Protein AF-A0AA41MCH2-F1 (afdb_monomer_lite)

Organism: Sciurus carolinensis (NCBI:txid30640)

Radius of gyration: 27.64 Å; chains: 1; bounding box: 58×30×78 Å

Secondary structure (DSSP, 8-state):
-HHHHHHHHTTTTTT--SHHHHHHHHHHHHHHHHHHHHHHHHHHHIIIIIHHHHHHHHHHHHHHHHHHHHHHHHHHHHHS--HHHHHHHHHHHHHHHHHHHHHHHHHHHHHHHHHHHHHHHHHHHH--

Foldseek 3Di:
DVVVVLVVLVPPPCVDDDPVNVVSVVVNVVVVVVVVVVVVVVVLCCVLAVVLVVQLVVLVVQLVVLVVQLVVLVVVCVVPPDPVSVVSNVVSVVSNVVSVVSNVVSVVSNVVSVVVVVVVVVVVVVVD

Sequence (128 aa):
MQRSWLSSQHSLAAQEEGSLGEAWAQVKKSLAEEAEVHLKFSTKLHSEVEEPLMKVEKAGKALTERQRDLEMKTQQLESKLSNKTEEDIKKARRKSTQAGDDLMGCVDLCNQAQSTWFEEMVTTTLEL

Structure (mmCIF, N/CA/C/O backbone):
data_AF-A0AA41MCH2-F1
#
_entry.id   AF-A0AA41MCH2-F1
#
loop_
_atom_site.group_PDB
_atom_site.id
_atom_site.type_symbol
_atom_site.label_atom_id
_atom_site.label_alt_id
_atom_site.label_comp_id
_atom_site.label_asym_id
_atom_site.label_entity_id
_atom_site.label_seq_id
_atom_site.pdbx_PDB_ins_code
_atom_site.Cartn_x
_atom_site.Cartn_y
_atom_site.Cartn_z
_atom_site.occupancy
_atom_site.B_iso_or_equiv
_atom_site.auth_seq_id
_atom_site.auth_comp_id
_atom_site.auth_asym_id
_atom_site.auth_atom_id
_atom_site.pdbx_PDB_model_num
ATOM 1 N N . MET A 1 1 ? 23.373 17.084 -9.292 1.00 48.16 1 MET A N 1
ATOM 2 C CA . MET A 1 1 ? 24.437 16.130 -9.686 1.00 48.16 1 MET A CA 1
ATOM 3 C C . MET A 1 1 ? 24.181 15.470 -11.044 1.00 48.16 1 MET A C 1
ATOM 5 O O . MET A 1 1 ? 25.065 15.571 -11.880 1.00 48.16 1 MET A O 1
ATOM 9 N N . GLN A 1 2 ? 22.999 14.907 -11.337 1.00 46.09 2 GLN A N 1
ATOM 10 C CA . GLN A 1 2 ? 22.697 14.251 -12.635 1.00 46.09 2 GLN A CA 1
ATOM 11 C C . GLN A 1 2 ? 22.981 15.097 -13.898 1.00 46.09 2 GLN A C 1
ATOM 13 O O . GLN A 1 2 ? 23.548 14.587 -14.858 1.00 46.09 2 GLN A O 1
ATOM 18 N N . ARG A 1 3 ? 22.678 16.407 -13.893 1.00 51.66 3 ARG A N 1
ATOM 19 C CA . ARG A 1 3 ? 22.938 17.291 -15.054 1.00 51.66 3 ARG A CA 1
ATOM 20 C C . ARG A 1 3 ? 24.425 17.447 -15.408 1.00 51.66 3 ARG A C 1
ATOM 22 O O . ARG A 1 3 ? 24.750 17.610 -16.576 1.00 51.66 3 ARG A O 1
ATOM 29 N N . SER A 1 4 ? 25.317 17.381 -14.417 1.00 55.12 4 SER A N 1
ATOM 30 C CA . SER A 1 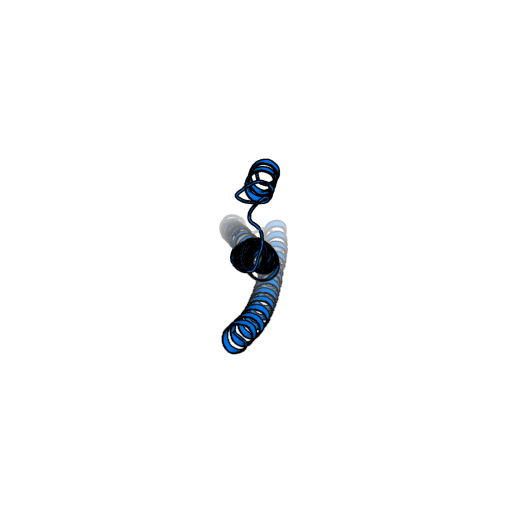4 ? 26.768 17.521 -14.632 1.00 55.12 4 SER A CA 1
ATOM 31 C C . SER A 1 4 ? 27.358 16.288 -15.327 1.00 55.12 4 SER A C 1
ATOM 33 O O . SER A 1 4 ? 28.226 16.396 -16.186 1.00 55.12 4 SER A O 1
ATOM 35 N N . TRP A 1 5 ? 26.833 15.104 -15.004 1.00 54.88 5 TRP A N 1
ATOM 36 C CA . TRP A 1 5 ? 27.298 13.839 -15.567 1.00 54.88 5 TRP A CA 1
ATOM 37 C C . TRP A 1 5 ? 26.852 13.651 -17.026 1.00 54.88 5 TRP A C 1
ATOM 39 O O . TRP A 1 5 ? 27.682 13.356 -17.884 1.00 54.88 5 TRP A O 1
ATOM 49 N N . LEU A 1 6 ? 25.581 13.948 -17.330 1.00 54.66 6 LEU A N 1
ATOM 50 C CA . LEU A 1 6 ? 25.052 13.942 -18.703 1.00 54.66 6 LEU A CA 1
ATOM 51 C C . LEU A 1 6 ? 25.800 14.931 -19.615 1.00 54.66 6 LEU A C 1
ATOM 53 O O . LEU A 1 6 ? 26.116 14.611 -20.758 1.00 54.66 6 LEU A O 1
ATOM 57 N N . SER A 1 7 ? 26.148 16.111 -19.089 1.00 57.19 7 SER A N 1
ATOM 58 C CA . SER A 1 7 ? 26.924 17.121 -19.820 1.00 57.19 7 SER A CA 1
ATOM 59 C C . SER A 1 7 ? 28.356 16.672 -20.136 1.00 57.19 7 SER A C 1
ATOM 61 O O . SER A 1 7 ? 28.896 17.059 -21.168 1.00 57.19 7 SER A O 1
ATOM 63 N N . SER A 1 8 ? 28.979 15.880 -19.259 1.00 60.22 8 SER A N 1
ATOM 64 C CA . SER A 1 8 ? 30.341 15.370 -19.454 1.00 60.22 8 SER A CA 1
ATOM 65 C C . SER A 1 8 ? 30.384 14.203 -20.454 1.00 60.22 8 SER A C 1
ATOM 67 O O . SER A 1 8 ? 31.293 14.124 -21.278 1.00 60.22 8 SER A O 1
ATOM 69 N N . GLN A 1 9 ? 29.361 13.335 -20.464 1.00 57.16 9 GLN A N 1
ATOM 70 C CA . GLN A 1 9 ? 29.255 12.236 -21.437 1.00 57.16 9 GLN A CA 1
ATOM 71 C C . GLN A 1 9 ? 29.063 12.710 -22.881 1.00 57.16 9 GLN A C 1
ATOM 73 O O . GLN A 1 9 ? 29.560 12.077 -23.812 1.00 57.16 9 GLN A O 1
ATOM 78 N N . HIS A 1 10 ? 28.369 13.831 -23.081 1.00 57.50 10 HIS A N 1
ATOM 79 C CA . HIS A 1 10 ? 28.027 14.321 -24.416 1.00 57.50 10 HIS A CA 1
ATOM 80 C C . HIS A 1 10 ? 29.256 14.742 -25.250 1.00 57.50 10 HIS A C 1
ATOM 82 O O . HIS A 1 10 ? 29.180 14.777 -26.478 1.00 57.50 10 HIS A O 1
ATOM 88 N N . SER A 1 11 ? 30.389 15.029 -24.596 1.00 64.38 11 SER A N 1
ATOM 89 C CA . SER A 1 11 ? 31.618 15.535 -25.228 1.00 64.38 11 SER A CA 1
ATOM 90 C C . SER A 1 11 ? 32.699 14.461 -25.457 1.00 64.38 11 SER A C 1
ATOM 92 O O . SER A 1 11 ? 33.651 14.679 -26.204 1.00 64.38 11 SER A O 1
ATOM 94 N N . LEU A 1 12 ? 32.571 13.274 -24.846 1.00 73.06 12 LEU A N 1
ATOM 95 C CA . LEU A 1 12 ? 33.564 12.200 -24.981 1.00 73.06 12 LEU A CA 1
ATOM 96 C C . LEU A 1 12 ? 33.547 11.606 -26.399 1.00 73.06 12 LEU A C 1
ATOM 98 O O . LEU A 1 12 ? 32.511 11.115 -26.860 1.00 73.06 12 LEU A O 1
ATOM 102 N N . ALA A 1 13 ? 34.705 11.666 -27.070 1.00 72.06 13 ALA A N 1
ATOM 103 C CA . ALA A 1 13 ? 34.951 11.168 -28.430 1.00 72.06 13 ALA A CA 1
ATOM 104 C C . ALA A 1 13 ? 33.872 11.590 -29.451 1.00 72.06 13 ALA A C 1
ATOM 106 O O . ALA A 1 13 ? 33.438 10.812 -30.293 1.00 72.06 13 ALA A O 1
ATOM 107 N N . ALA A 1 14 ? 33.395 12.835 -29.351 1.00 68.94 14 ALA A N 1
ATOM 108 C CA . ALA A 1 14 ? 32.397 13.391 -30.270 1.00 68.94 14 ALA A CA 1
ATOM 109 C C . ALA A 1 14 ? 32.959 13.732 -31.664 1.00 68.94 14 ALA A C 1
ATOM 111 O O . ALA A 1 14 ? 32.184 14.016 -32.567 1.00 68.94 14 ALA A O 1
ATOM 112 N N . GLN A 1 15 ? 34.286 13.724 -31.814 1.00 76.12 15 GLN A N 1
ATOM 113 C CA . GLN A 1 15 ? 35.010 14.071 -33.040 1.00 76.12 15 GLN A CA 1
ATOM 114 C C . GLN A 1 15 ? 35.466 12.826 -33.826 1.00 76.12 15 GLN A C 1
ATOM 116 O O . GLN A 1 15 ? 36.192 12.950 -34.809 1.00 76.12 15 GLN A O 1
ATOM 121 N N . GLU A 1 16 ? 35.084 11.633 -33.357 1.00 74.06 16 GLU A N 1
ATOM 122 C CA . GLU A 1 16 ? 35.412 10.369 -34.006 1.00 74.06 16 GLU A CA 1
ATOM 123 C C . GLU A 1 16 ? 34.487 10.168 -35.208 1.00 74.06 16 GLU A C 1
ATOM 125 O O . GLU A 1 16 ? 33.265 10.177 -35.063 1.00 74.06 16 GLU A O 1
ATOM 130 N N . GLU A 1 17 ? 35.070 10.009 -36.392 1.00 82.94 17 GLU A N 1
ATOM 131 C CA . GLU A 1 17 ? 34.341 9.961 -37.661 1.00 82.94 17 GLU A CA 1
ATOM 132 C C . GLU A 1 17 ? 34.240 8.528 -38.209 1.00 82.94 17 GLU A C 1
ATOM 134 O O . GLU A 1 17 ? 35.007 7.627 -37.854 1.00 82.94 17 GLU A O 1
ATOM 139 N N . GLY A 1 18 ? 33.297 8.311 -39.126 1.00 87.56 18 GLY A N 1
ATOM 140 C CA . GLY A 1 18 ? 33.066 7.010 -39.757 1.00 87.56 18 GLY A CA 1
ATOM 141 C C . GLY A 1 18 ? 32.392 5.988 -38.832 1.00 87.56 18 GLY A C 1
ATOM 142 O O . GLY A 1 18 ? 31.825 6.329 -37.797 1.00 87.56 18 GLY A O 1
ATOM 143 N N . SER A 1 19 ? 32.450 4.708 -39.212 1.00 92.06 19 SER A N 1
ATOM 144 C CA . SER A 1 19 ? 31.683 3.632 -38.551 1.00 92.06 19 SER A CA 1
ATOM 145 C C . SER A 1 19 ? 31.944 3.483 -37.043 1.00 92.06 19 SER A C 1
ATOM 147 O O . SER A 1 19 ? 31.037 3.122 -36.294 1.00 92.06 19 SER A O 1
ATOM 149 N N . LEU A 1 20 ? 33.160 3.790 -36.574 1.00 88.38 20 LEU A N 1
ATOM 150 C CA . LEU A 1 20 ? 33.492 3.770 -35.147 1.00 88.38 20 LEU A CA 1
ATOM 151 C C . LEU A 1 20 ? 32.797 4.911 -34.388 1.00 88.38 20 LEU A C 1
ATOM 153 O O . LEU A 1 20 ? 32.282 4.692 -33.291 1.00 88.38 20 LEU A O 1
ATOM 157 N N . GLY A 1 21 ? 32.739 6.102 -34.988 1.00 89.19 21 GLY A N 1
ATOM 158 C CA . GLY A 1 21 ? 32.006 7.250 -34.458 1.00 89.19 21 GLY A CA 1
ATOM 159 C C . GLY A 1 21 ? 30.503 6.999 -34.372 1.00 89.19 21 GLY A C 1
ATOM 160 O O . GLY A 1 21 ? 29.884 7.278 -33.344 1.00 89.19 21 GLY A O 1
ATOM 161 N N . GLU A 1 22 ? 29.922 6.390 -35.409 1.00 89.12 22 GLU A N 1
ATOM 162 C CA . GLU A 1 22 ? 28.510 5.982 -35.434 1.00 89.12 22 GLU A CA 1
ATOM 163 C C . GLU A 1 22 ? 28.195 4.951 -34.341 1.00 89.12 22 GLU A C 1
ATOM 165 O O . GLU A 1 22 ? 27.233 5.116 -33.588 1.00 89.12 22 GLU A O 1
ATOM 170 N N . ALA A 1 23 ? 29.038 3.923 -34.189 1.00 92.44 23 ALA A N 1
ATOM 171 C CA . ALA A 1 23 ? 28.895 2.930 -33.126 1.00 92.44 23 ALA A CA 1
ATOM 172 C C . ALA A 1 23 ? 29.010 3.566 -31.730 1.00 92.44 23 ALA A C 1
ATOM 174 O O . ALA A 1 23 ? 28.222 3.260 -30.834 1.00 92.44 23 ALA A O 1
ATOM 175 N N . TRP A 1 24 ? 29.946 4.499 -31.541 1.00 88.50 24 TRP A N 1
ATOM 176 C CA . TRP A 1 24 ? 30.098 5.231 -30.285 1.00 88.50 24 TRP A CA 1
ATOM 177 C C . TRP A 1 24 ? 28.896 6.140 -29.978 1.00 88.50 24 TRP A C 1
ATOM 179 O O . TRP A 1 24 ? 28.442 6.217 -28.833 1.00 88.50 24 TRP A O 1
ATOM 189 N N . ALA A 1 25 ? 28.332 6.803 -30.991 1.00 88.38 25 ALA A N 1
ATOM 190 C CA . ALA A 1 25 ? 27.097 7.570 -30.854 1.00 88.38 25 ALA A CA 1
ATOM 191 C C . ALA A 1 25 ? 25.915 6.671 -30.458 1.00 88.38 25 ALA A C 1
ATOM 193 O O . ALA A 1 25 ? 25.148 7.036 -29.564 1.00 88.38 25 ALA A O 1
ATOM 194 N N . GLN A 1 26 ? 25.815 5.478 -31.051 1.00 90.94 26 GLN A N 1
ATOM 195 C CA . GLN A 1 26 ? 24.791 4.496 -30.705 1.00 90.94 26 GLN A CA 1
ATOM 196 C C . GLN A 1 26 ? 24.928 4.008 -29.257 1.00 90.94 26 GLN A C 1
ATOM 198 O O . GLN A 1 26 ? 23.926 3.950 -28.553 1.00 90.94 26 GLN A O 1
ATOM 203 N N . VAL A 1 27 ? 26.143 3.737 -28.769 1.00 92.88 27 VAL A N 1
ATOM 204 C CA . VAL A 1 27 ? 26.371 3.364 -27.358 1.00 92.88 27 VAL A CA 1
ATOM 205 C C . VAL A 1 27 ? 25.906 4.469 -26.408 1.00 92.88 27 VAL A C 1
ATOM 207 O O . VAL A 1 27 ? 25.202 4.193 -25.437 1.00 92.88 27 VAL A O 1
ATOM 210 N N . LYS A 1 28 ? 26.240 5.735 -26.698 1.00 88.88 28 LYS A N 1
ATOM 211 C CA . LYS A 1 28 ? 25.774 6.879 -25.893 1.00 88.88 28 LYS A CA 1
ATOM 212 C C . LYS A 1 28 ? 24.248 6.992 -25.888 1.00 88.88 28 LYS A C 1
ATOM 214 O O . LYS A 1 28 ? 23.665 7.268 -24.842 1.00 88.88 28 LYS A O 1
ATOM 219 N N . LYS A 1 29 ? 23.606 6.760 -27.038 1.00 90.38 29 LYS A N 1
ATOM 220 C CA . LYS A 1 29 ? 22.143 6.745 -27.162 1.00 90.38 29 LYS A CA 1
ATOM 221 C C . LYS A 1 29 ? 21.527 5.619 -26.333 1.00 90.38 29 LYS A C 1
ATOM 223 O O . LYS A 1 29 ? 20.651 5.893 -25.523 1.00 90.38 29 LYS A O 1
ATOM 228 N N . SER A 1 30 ? 22.025 4.393 -26.475 1.00 91.94 30 SER A N 1
ATOM 229 C CA . SER A 1 30 ? 21.519 3.231 -25.739 1.00 91.94 30 SER A CA 1
ATOM 230 C C . SER A 1 30 ? 21.685 3.380 -24.228 1.00 91.94 30 SER A C 1
ATOM 232 O O . SER A 1 30 ? 20.779 3.024 -23.484 1.00 91.94 30 SER A O 1
ATOM 234 N N . LEU A 1 31 ? 22.774 3.997 -23.761 1.00 91.69 31 LEU A N 1
ATOM 235 C CA . LEU A 1 31 ? 22.945 4.294 -22.339 1.00 91.69 31 LEU A CA 1
ATOM 236 C C . LEU A 1 31 ? 21.918 5.318 -21.822 1.00 91.69 31 LEU A C 1
ATOM 238 O O . LEU A 1 31 ? 21.440 5.208 -20.693 1.00 91.69 31 LEU A O 1
ATOM 242 N N . ALA A 1 32 ? 21.570 6.321 -22.633 1.00 88.12 32 ALA A N 1
ATOM 243 C CA . ALA A 1 32 ? 20.523 7.279 -22.283 1.00 88.12 32 ALA A CA 1
ATOM 244 C C . ALA A 1 32 ? 19.132 6.618 -22.252 1.00 88.12 32 ALA A C 1
ATOM 246 O O . ALA A 1 32 ? 18.349 6.892 -21.344 1.00 88.12 32 ALA A O 1
ATOM 247 N N . GLU A 1 33 ? 18.848 5.727 -23.205 1.00 89.50 33 GLU A N 1
ATOM 248 C CA . GLU A 1 33 ? 17.615 4.930 -23.252 1.00 89.50 33 GLU A CA 1
ATOM 249 C C . GLU A 1 33 ? 17.503 4.007 -22.025 1.00 89.50 33 GLU A C 1
ATOM 251 O O . GLU A 1 33 ? 16.465 3.978 -21.367 1.00 89.50 33 GLU A O 1
ATOM 256 N N . GLU A 1 34 ? 18.587 3.325 -21.644 1.00 89.19 34 GLU A N 1
ATOM 257 C CA . GLU A 1 34 ? 18.649 2.481 -20.443 1.00 89.19 34 GLU A CA 1
ATOM 258 C C . GLU A 1 34 ? 18.412 3.296 -19.160 1.00 89.19 34 GLU A C 1
ATOM 260 O O . GLU A 1 34 ? 17.618 2.906 -18.300 1.00 89.19 34 GLU A O 1
ATOM 265 N N . ALA A 1 35 ? 19.018 4.482 -19.045 1.00 90.31 35 ALA A N 1
ATOM 266 C CA . ALA A 1 35 ? 18.770 5.379 -17.918 1.00 90.31 35 ALA A CA 1
ATOM 267 C C . ALA A 1 35 ? 17.290 5.803 -17.818 1.00 90.31 35 ALA A C 1
ATOM 269 O O . ALA A 1 35 ? 16.753 5.916 -16.712 1.00 90.31 35 ALA A O 1
ATOM 270 N N . GLU A 1 36 ? 16.613 6.013 -18.950 1.00 89.81 36 GLU A N 1
ATOM 271 C CA . GLU A 1 36 ? 15.177 6.306 -18.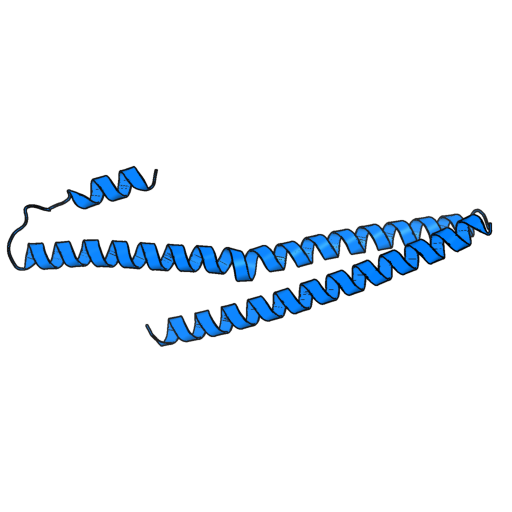981 1.00 89.81 36 GLU A CA 1
ATOM 272 C C . GLU A 1 36 ? 14.336 5.104 -18.525 1.00 89.81 36 GLU A C 1
ATOM 274 O O . GLU A 1 36 ? 13.382 5.276 -17.760 1.00 89.81 36 GLU A O 1
ATOM 279 N N . VAL A 1 37 ? 14.706 3.885 -18.932 1.00 89.31 37 VAL A N 1
ATOM 280 C CA . VAL A 1 37 ? 14.062 2.644 -18.469 1.00 89.31 37 VAL A CA 1
ATOM 281 C C . VAL A 1 37 ? 14.173 2.513 -16.950 1.00 89.31 37 VAL A C 1
ATOM 283 O O . VAL A 1 37 ? 13.161 2.311 -16.277 1.00 89.31 37 VAL A O 1
ATOM 286 N N . HIS A 1 38 ? 15.365 2.716 -16.383 1.00 88.75 38 HIS A N 1
ATOM 287 C CA . HIS A 1 38 ? 15.561 2.678 -14.931 1.00 88.75 38 HIS A CA 1
ATOM 288 C C . HIS A 1 38 ? 14.770 3.760 -14.192 1.00 88.75 38 HIS A C 1
ATOM 290 O O . HIS A 1 38 ? 14.247 3.505 -13.104 1.00 88.75 38 HIS A O 1
ATOM 296 N N . LEU A 1 39 ? 14.652 4.958 -14.769 1.00 91.31 39 LEU A N 1
ATOM 297 C CA . LEU A 1 39 ? 13.849 6.024 -14.179 1.00 91.31 39 LEU A CA 1
ATOM 298 C C . LEU A 1 39 ? 12.368 5.625 -14.116 1.00 91.31 39 LEU A C 1
ATOM 300 O O . LEU A 1 39 ? 11.758 5.736 -13.053 1.00 91.31 39 LEU A O 1
ATOM 304 N N . LYS A 1 40 ? 11.813 5.103 -15.218 1.00 89.81 40 LYS A N 1
ATOM 305 C CA . LYS A 1 40 ? 10.428 4.601 -15.272 1.00 89.81 40 LYS A CA 1
ATOM 306 C C . LYS A 1 40 ? 10.208 3.464 -14.277 1.00 89.81 40 LYS A C 1
ATOM 308 O O . LYS A 1 40 ? 9.235 3.493 -13.522 1.00 89.81 40 LYS A O 1
ATOM 313 N N . PHE A 1 41 ? 11.140 2.513 -14.214 1.00 88.25 41 PHE A N 1
ATOM 314 C CA . PHE A 1 41 ? 11.102 1.418 -13.247 1.00 88.25 41 PHE A CA 1
ATOM 315 C C . PHE A 1 41 ? 11.053 1.936 -11.805 1.00 88.25 41 PHE A C 1
ATOM 317 O O . PHE A 1 41 ? 10.168 1.552 -11.044 1.00 88.25 41 PHE A O 1
ATOM 324 N N . SER A 1 42 ? 11.942 2.864 -11.437 1.00 90.12 42 SER A N 1
ATOM 325 C CA . SER A 1 42 ? 11.969 3.442 -10.090 1.00 90.12 42 SER A CA 1
ATOM 326 C C . SER A 1 42 ? 10.674 4.176 -9.748 1.00 90.12 42 SER A C 1
ATOM 328 O O . SER A 1 42 ? 10.202 4.061 -8.618 1.00 90.12 42 SER A O 1
ATOM 330 N N . THR A 1 43 ? 10.090 4.924 -10.692 1.00 91.44 43 THR A N 1
ATOM 331 C CA . THR A 1 43 ? 8.811 5.609 -10.443 1.00 91.44 43 THR A CA 1
ATOM 332 C C . THR A 1 43 ? 7.676 4.622 -10.201 1.00 91.44 43 THR A C 1
ATOM 334 O O . THR A 1 43 ? 6.875 4.828 -9.293 1.00 91.44 43 THR A O 1
ATOM 337 N N . LYS A 1 44 ? 7.655 3.524 -10.963 1.00 90.62 44 LYS A N 1
ATOM 338 C CA . LYS A 1 44 ? 6.635 2.485 -10.864 1.00 90.62 44 LYS A CA 1
ATOM 339 C C . LYS A 1 44 ? 6.746 1.697 -9.562 1.00 90.62 44 LYS A C 1
ATOM 341 O O . LYS A 1 44 ? 5.754 1.506 -8.869 1.00 90.62 44 LYS A O 1
ATOM 346 N N . LEU A 1 45 ? 7.967 1.319 -9.182 1.00 89.88 45 LEU A N 1
ATOM 347 C CA . LEU A 1 45 ? 8.251 0.653 -7.911 1.00 89.88 45 LEU A CA 1
ATOM 348 C C . LEU A 1 45 ? 7.779 1.496 -6.719 1.00 89.88 45 LEU A C 1
ATOM 350 O O . LEU A 1 45 ? 7.145 0.974 -5.805 1.00 89.88 45 LEU A O 1
ATOM 354 N N . HIS A 1 46 ? 8.026 2.807 -6.743 1.00 91.75 46 HIS A N 1
ATOM 355 C CA . HIS A 1 46 ? 7.549 3.694 -5.686 1.00 91.75 46 HIS A CA 1
ATOM 356 C C . HIS A 1 46 ? 6.010 3.715 -5.599 1.00 91.75 46 HIS A C 1
ATOM 358 O O . HIS A 1 46 ? 5.446 3.533 -4.520 1.00 91.75 46 HIS A O 1
ATOM 364 N N . SER A 1 47 ? 5.309 3.911 -6.721 1.00 92.75 47 SER A N 1
ATOM 365 C CA . SER A 1 47 ? 3.844 4.045 -6.714 1.00 92.75 47 SER A CA 1
ATOM 366 C C . SER A 1 47 ? 3.091 2.735 -6.473 1.00 92.75 47 SER A C 1
ATOM 368 O O . SER A 1 47 ? 2.033 2.749 -5.848 1.00 92.75 47 SER A O 1
ATOM 370 N N . GLU A 1 48 ? 3.599 1.611 -6.977 1.00 91.69 48 GLU A N 1
ATOM 371 C CA . GLU A 1 48 ? 2.883 0.326 -6.970 1.00 91.69 48 GLU A CA 1
ATOM 372 C C . GLU A 1 48 ? 3.333 -0.615 -5.852 1.00 91.69 48 GLU A C 1
ATOM 374 O O . GLU A 1 48 ? 2.606 -1.547 -5.515 1.00 91.69 48 GLU A O 1
ATOM 379 N N . VAL A 1 49 ? 4.495 -0.366 -5.241 1.00 90.25 49 VAL A N 1
ATOM 380 C CA . VAL A 1 49 ? 5.035 -1.222 -4.176 1.00 90.25 49 VAL A CA 1
ATOM 381 C C . VAL A 1 49 ? 5.240 -0.436 -2.885 1.00 90.25 49 VAL A C 1
ATOM 383 O O . VAL A 1 49 ? 4.653 -0.778 -1.860 1.00 90.25 49 VAL A O 1
ATOM 386 N N . GLU A 1 50 ? 6.025 0.642 -2.911 1.00 94.06 50 GLU A N 1
ATOM 387 C CA . GLU A 1 50 ? 6.381 1.376 -1.688 1.00 94.06 50 GLU A CA 1
ATOM 388 C C . GLU A 1 50 ? 5.172 2.082 -1.052 1.00 94.06 50 GLU A C 1
ATOM 390 O O . GLU A 1 50 ? 4.886 1.897 0.135 1.00 94.06 50 GLU A O 1
ATOM 395 N N . GLU A 1 51 ? 4.415 2.861 -1.829 1.00 95.75 51 GLU A N 1
ATOM 396 C CA . GLU A 1 51 ? 3.247 3.581 -1.316 1.00 95.75 51 GLU A CA 1
ATOM 397 C C . GLU A 1 51 ? 2.151 2.661 -0.740 1.00 95.75 51 GLU A C 1
ATOM 399 O O . GLU A 1 51 ? 1.639 2.967 0.348 1.00 95.75 51 GLU A O 1
ATOM 404 N N . PRO A 1 52 ? 1.750 1.556 -1.406 1.00 95.56 52 PRO A N 1
ATOM 405 C CA . PRO A 1 52 ? 0.761 0.634 -0.854 1.00 95.56 52 PRO A CA 1
ATOM 406 C C . PRO A 1 52 ? 1.223 -0.038 0.442 1.00 95.56 52 PRO A C 1
ATOM 408 O O . PRO A 1 52 ? 0.455 -0.071 1.407 1.00 95.56 52 PRO A O 1
ATOM 411 N N . LEU A 1 53 ? 2.488 -0.468 0.523 1.00 95.62 53 LEU A N 1
ATOM 412 C CA . LEU A 1 53 ? 3.057 -1.027 1.755 1.00 95.62 53 LEU A CA 1
ATOM 413 C C . LEU A 1 53 ? 3.007 -0.014 2.905 1.00 95.62 53 LEU A C 1
ATOM 415 O O . LEU A 1 53 ? 2.539 -0.327 4.002 1.00 95.62 53 LEU A O 1
ATOM 419 N N . MET A 1 54 ? 3.380 1.240 2.640 1.00 97.25 54 MET 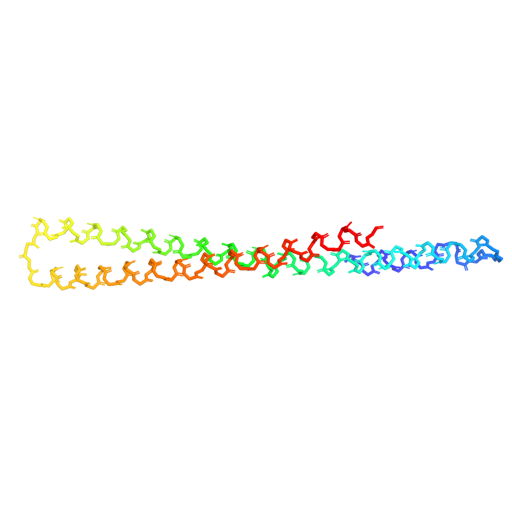A N 1
ATOM 420 C CA . MET A 1 54 ? 3.319 2.315 3.633 1.00 97.25 54 MET A CA 1
ATOM 421 C C . MET A 1 54 ? 1.894 2.573 4.151 1.00 97.25 54 MET A C 1
ATOM 423 O O . MET A 1 54 ? 1.717 2.950 5.315 1.00 97.25 54 MET A O 1
ATOM 427 N N . LYS A 1 55 ? 0.859 2.385 3.320 1.00 97.50 55 LYS A N 1
ATOM 428 C CA . LYS A 1 55 ? -0.550 2.499 3.743 1.00 97.50 55 LYS A CA 1
ATOM 429 C C . LYS A 1 55 ? -0.943 1.355 4.676 1.00 97.50 55 LYS A C 1
ATOM 431 O O . LYS A 1 55 ? -1.524 1.625 5.728 1.00 97.50 55 LYS A O 1
ATOM 436 N N . VAL A 1 56 ? -0.566 0.118 4.343 1.00 98.06 56 VAL A N 1
ATOM 437 C CA . VAL A 1 56 ? -0.793 -1.062 5.197 1.00 98.06 56 VAL A CA 1
ATOM 438 C C . VAL A 1 56 ? -0.125 -0.882 6.559 1.00 98.06 56 VAL A C 1
ATOM 440 O O . VAL A 1 56 ? -0.771 -1.061 7.591 1.00 98.06 56 VAL A O 1
ATOM 443 N N . GLU A 1 57 ? 1.132 -0.436 6.594 1.00 98.06 57 GLU A N 1
ATOM 444 C CA . GLU A 1 57 ? 1.839 -0.191 7.854 1.00 98.06 57 GLU A CA 1
ATOM 445 C C . GLU A 1 57 ? 1.162 0.876 8.721 1.00 98.06 57 GLU A C 1
ATOM 447 O O . GLU A 1 57 ? 1.042 0.720 9.941 1.00 98.06 57 GLU A O 1
ATOM 452 N N . LYS A 1 58 ? 0.717 1.981 8.108 1.00 98.19 58 LYS A N 1
ATOM 453 C CA . LYS A 1 58 ? 0.007 3.054 8.818 1.00 98.19 58 LYS A CA 1
ATOM 454 C C . LYS A 1 58 ? -1.323 2.558 9.384 1.00 98.19 58 LYS A C 1
ATOM 456 O O . LYS A 1 58 ? -1.611 2.829 10.551 1.00 98.19 58 LYS A O 1
ATOM 461 N N . ALA A 1 59 ? -2.098 1.812 8.598 1.00 98.19 59 ALA A N 1
ATOM 462 C CA . ALA A 1 59 ? -3.359 1.229 9.046 1.00 98.19 59 ALA A CA 1
ATOM 463 C C . ALA A 1 59 ? -3.142 0.202 10.172 1.00 98.19 59 ALA A C 1
ATOM 465 O O . ALA A 1 59 ? -3.852 0.231 11.177 1.00 98.19 59 ALA A O 1
ATOM 466 N N . GLY A 1 60 ? -2.097 -0.628 10.081 1.00 98.44 60 GLY A N 1
ATOM 467 C CA . GLY A 1 60 ? -1.738 -1.595 11.122 1.00 98.44 60 GLY A CA 1
ATOM 468 C C . GLY A 1 60 ? -1.343 -0.928 12.444 1.00 98.44 60 GLY A C 1
ATOM 469 O O . GLY A 1 60 ? -1.795 -1.338 13.519 1.00 98.44 60 GLY A O 1
ATOM 470 N N . LYS A 1 61 ? -0.562 0.159 12.381 1.00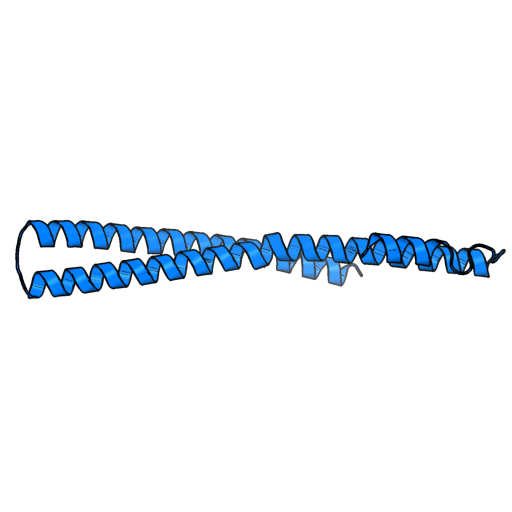 98.44 61 LYS A N 1
ATOM 471 C CA . LYS A 1 61 ? -0.226 0.981 13.558 1.00 98.44 61 LYS A CA 1
ATOM 472 C C . LYS A 1 61 ? -1.479 1.598 14.186 1.00 98.44 61 LYS A C 1
ATOM 474 O O . LYS A 1 61 ? -1.639 1.529 15.405 1.00 98.44 61 LYS A O 1
ATOM 479 N N . ALA A 1 62 ? -2.385 2.139 13.370 1.00 98.31 62 ALA A N 1
ATOM 480 C CA . ALA A 1 62 ? -3.644 2.710 13.845 1.00 98.31 62 ALA A CA 1
ATOM 481 C C . ALA A 1 62 ? -4.546 1.656 14.512 1.00 98.31 62 ALA A C 1
ATOM 483 O O . ALA A 1 62 ? -5.082 1.911 15.591 1.00 98.31 62 ALA A O 1
ATOM 484 N N . LEU A 1 63 ? -4.678 0.459 13.928 1.00 98.56 63 LEU A N 1
ATOM 485 C CA . LEU A 1 63 ? -5.430 -0.645 14.530 1.00 98.56 63 LEU A CA 1
ATOM 486 C C . LEU A 1 63 ? -4.851 -1.037 15.894 1.00 98.56 63 LEU A C 1
ATOM 488 O O . LEU A 1 63 ? -5.594 -1.135 16.869 1.00 98.56 63 LEU A O 1
ATOM 492 N N . THR A 1 64 ? -3.527 -1.178 15.981 1.00 98.31 64 THR A N 1
ATOM 493 C CA . THR A 1 64 ? -2.830 -1.505 17.236 1.00 98.31 64 THR A CA 1
ATOM 494 C C . THR A 1 64 ? -3.106 -0.460 18.324 1.00 98.31 64 THR A C 1
ATOM 496 O O . THR A 1 64 ? -3.375 -0.800 19.477 1.00 98.31 64 THR A O 1
ATOM 499 N N . GLU A 1 65 ? -3.086 0.829 17.973 1.00 98.38 65 GLU A N 1
ATOM 500 C CA . GLU A 1 65 ? -3.410 1.914 18.905 1.00 98.38 65 GLU A CA 1
ATOM 501 C C . GLU A 1 65 ? -4.864 1.831 19.399 1.00 98.38 65 GLU A C 1
ATOM 503 O O . GLU A 1 65 ? -5.125 1.987 20.595 1.00 98.38 65 GLU A O 1
ATOM 508 N N . ARG A 1 66 ? -5.819 1.531 18.508 1.00 98.00 66 ARG A N 1
ATOM 509 C CA . ARG A 1 66 ? -7.238 1.389 18.877 1.00 98.00 66 ARG A CA 1
ATOM 510 C C . ARG A 1 66 ? -7.519 0.144 19.711 1.00 98.00 66 ARG A C 1
ATOM 512 O O . ARG A 1 66 ? -8.356 0.218 20.608 1.00 98.00 66 ARG A O 1
ATOM 519 N N . GLN A 1 67 ? -6.809 -0.955 19.470 1.00 98.06 67 GLN A N 1
ATOM 520 C CA . GLN A 1 67 ? -6.883 -2.154 20.306 1.00 98.06 67 GLN A CA 1
ATOM 521 C C . GLN A 1 67 ? -6.395 -1.863 21.731 1.00 98.06 67 GLN A C 1
ATOM 523 O O . GLN A 1 67 ? -7.080 -2.217 22.689 1.00 98.06 67 GLN A O 1
ATOM 528 N N . ARG A 1 68 ? -5.286 -1.123 21.881 1.00 98.12 68 ARG A N 1
ATOM 529 C CA . ARG A 1 68 ? -4.774 -0.702 23.196 1.00 98.12 68 ARG A CA 1
ATOM 530 C C . ARG A 1 68 ? -5.743 0.227 23.940 1.00 98.12 68 ARG A C 1
ATOM 532 O O . ARG A 1 68 ? -5.947 0.059 25.139 1.00 98.12 68 ARG A O 1
ATOM 539 N N . ASP A 1 69 ? -6.352 1.196 23.250 1.00 97.31 69 ASP A N 1
ATOM 540 C CA . ASP A 1 69 ? -7.372 2.081 23.846 1.00 97.31 69 ASP A CA 1
ATOM 541 C C . ASP A 1 69 ? -8.599 1.287 24.326 1.00 97.31 69 ASP A C 1
ATOM 543 O O . ASP A 1 69 ? -9.105 1.510 25.428 1.00 97.31 69 ASP A O 1
ATOM 547 N N . LEU A 1 70 ? -9.055 0.319 23.525 1.00 97.06 70 LEU A N 1
ATOM 548 C CA . LEU A 1 70 ? -10.164 -0.559 23.889 1.00 97.06 70 LEU A CA 1
ATOM 549 C C . LEU A 1 70 ? -9.835 -1.428 25.113 1.00 97.06 70 LEU A C 1
ATOM 551 O O . LEU A 1 70 ? -10.674 -1.564 26.008 1.00 97.06 70 LEU A O 1
ATOM 555 N N . GLU A 1 71 ? -8.633 -1.995 25.171 1.00 97.12 71 GLU A N 1
ATOM 556 C CA . GLU A 1 71 ? -8.169 -2.802 26.301 1.00 97.12 71 GLU A CA 1
ATOM 557 C C . GLU A 1 71 ? -8.115 -1.973 27.592 1.00 97.12 71 GLU A C 1
ATOM 559 O O . GLU A 1 71 ? -8.701 -2.361 28.604 1.00 97.12 71 GLU A O 1
ATOM 564 N N . MET A 1 72 ? -7.531 -0.772 27.536 1.00 95.69 72 MET A N 1
ATOM 565 C CA . MET A 1 72 ? -7.466 0.144 28.680 1.00 95.69 72 MET A CA 1
ATOM 566 C C . MET A 1 72 ? -8.860 0.524 29.197 1.00 95.69 72 MET A C 1
ATOM 568 O O . MET A 1 72 ? -9.105 0.526 30.404 1.00 95.69 72 MET A O 1
ATOM 572 N N . LYS A 1 73 ? -9.806 0.820 28.299 1.00 95.25 73 LYS A N 1
ATOM 573 C CA . LYS A 1 73 ? -11.191 1.134 28.686 1.00 95.25 73 LYS A CA 1
ATOM 574 C C . LYS A 1 73 ? -11.916 -0.066 29.284 1.00 95.25 73 LYS A C 1
ATOM 576 O O . LYS A 1 73 ? -12.734 0.115 30.183 1.00 95.25 73 LYS A O 1
ATOM 581 N N . THR A 1 74 ? -11.607 -1.272 28.812 1.00 94.06 74 THR A N 1
ATOM 582 C CA . THR A 1 74 ? -12.159 -2.517 29.363 1.00 94.06 74 THR A CA 1
ATOM 583 C C . THR A 1 74 ? -11.681 -2.720 30.802 1.00 94.06 74 THR A C 1
ATOM 585 O O . THR A 1 74 ? -12.514 -2.879 31.691 1.00 94.06 74 THR A O 1
ATOM 588 N N . GLN A 1 75 ? -10.379 -2.557 31.062 1.00 94.12 75 GLN A N 1
ATOM 589 C CA . GLN A 1 75 ? -9.820 -2.576 32.423 1.00 94.12 75 GLN A CA 1
ATOM 590 C C . GLN A 1 75 ? -10.430 -1.476 33.313 1.00 94.12 75 GLN A C 1
ATOM 592 O O . GLN A 1 75 ? -10.714 -1.683 34.494 1.00 94.12 75 GLN A O 1
ATOM 597 N N . GLN A 1 76 ? -10.694 -0.290 32.751 1.00 91.69 76 GLN A N 1
ATOM 598 C CA . GLN A 1 76 ? -11.340 0.795 33.487 1.00 91.69 76 GLN A CA 1
ATOM 599 C C . GLN A 1 76 ? -12.758 0.420 33.947 1.00 91.69 76 GLN A C 1
ATOM 601 O O . GLN A 1 76 ? -13.117 0.734 35.084 1.00 91.69 76 GLN A O 1
ATOM 606 N N . LEU A 1 77 ? -13.548 -0.261 33.109 1.00 90.12 77 LEU A N 1
ATOM 607 C CA . LEU A 1 77 ? -14.892 -0.725 33.472 1.00 90.12 77 LEU A CA 1
ATOM 608 C C . LEU A 1 77 ? -14.861 -1.747 34.609 1.00 90.12 77 LEU A C 1
ATOM 610 O O . LEU A 1 77 ? -15.692 -1.654 35.510 1.00 90.12 77 LEU A O 1
ATOM 614 N N . GLU A 1 78 ? -13.890 -2.662 34.599 1.00 88.38 78 GLU A N 1
ATOM 615 C CA . GLU A 1 78 ? -13.685 -3.637 35.680 1.00 88.38 78 GLU A CA 1
ATOM 616 C C . GLU A 1 78 ? -13.381 -2.948 37.018 1.00 88.38 78 GLU A C 1
ATOM 618 O O . GLU A 1 78 ? -13.851 -3.385 38.066 1.00 88.38 78 GLU A O 1
ATOM 623 N N . SER A 1 79 ? -12.650 -1.826 36.989 1.00 88.44 79 SER A N 1
ATOM 624 C CA . SER A 1 79 ? -12.340 -1.044 38.194 1.00 88.44 79 SER A CA 1
ATOM 625 C C . SER A 1 79 ? -13.492 -0.147 38.674 1.00 88.44 79 SER A C 1
ATOM 627 O O . SER A 1 79 ? -13.646 0.075 39.877 1.00 88.44 79 SER A O 1
ATOM 629 N N . LYS A 1 80 ? -14.278 0.422 37.746 1.00 87.62 80 LYS A N 1
ATOM 630 C CA . LYS A 1 80 ? -15.355 1.387 38.019 1.00 87.62 80 LYS A CA 1
ATOM 631 C C . LYS A 1 80 ? -16.494 1.225 37.016 1.00 87.62 80 LYS A C 1
ATOM 633 O O . LYS A 1 80 ? -16.463 1.781 35.912 1.00 87.62 80 LYS A O 1
ATOM 638 N N . LEU A 1 81 ? -17.542 0.532 37.449 1.00 84.94 81 LEU A N 1
ATOM 639 C CA . LEU A 1 81 ? -18.727 0.291 36.636 1.00 84.94 81 LEU A CA 1
ATOM 640 C C . LEU A 1 81 ? -19.619 1.543 36.610 1.00 84.94 81 LEU A C 1
ATOM 642 O O . LEU A 1 81 ? -20.186 1.951 37.621 1.00 84.94 81 LEU A O 1
ATOM 646 N N . SER A 1 82 ? -19.687 2.193 35.447 1.00 88.88 82 SER A N 1
ATOM 647 C CA . SER A 1 82 ? -20.476 3.405 35.210 1.00 88.88 82 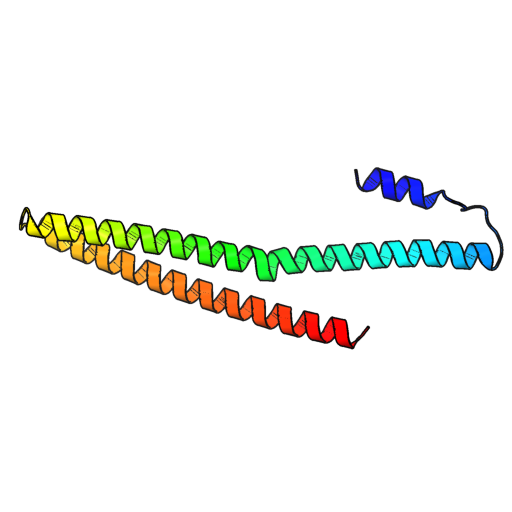SER A CA 1
ATOM 648 C C . SER A 1 82 ? -21.001 3.415 33.779 1.00 88.88 82 SER A C 1
ATOM 650 O O . SER A 1 82 ? -20.275 3.053 32.851 1.00 88.88 82 SER A O 1
ATOM 652 N N . ASN A 1 83 ? -22.224 3.919 33.586 1.00 88.31 83 ASN A N 1
ATOM 653 C CA . ASN A 1 83 ? -22.850 4.079 32.268 1.00 88.31 83 ASN A CA 1
ATOM 654 C C . ASN A 1 83 ? -21.960 4.873 31.296 1.00 88.31 83 ASN A C 1
ATOM 656 O O . ASN A 1 83 ? -21.941 4.607 30.097 1.00 88.31 83 ASN A O 1
ATOM 660 N N . LYS A 1 84 ? -21.175 5.833 31.807 1.00 90.12 84 LYS A N 1
ATOM 661 C CA . LYS A 1 84 ? -20.228 6.598 30.985 1.00 90.12 84 LYS A CA 1
ATOM 662 C C . LYS A 1 84 ? -19.109 5.715 30.422 1.00 90.12 84 LYS A C 1
ATOM 664 O O . LYS A 1 84 ? -18.759 5.863 29.252 1.00 90.12 84 LYS A O 1
ATOM 669 N N . THR A 1 85 ? -18.565 4.816 31.242 1.00 87.56 85 THR A N 1
ATOM 670 C CA . THR A 1 85 ? -17.499 3.884 30.852 1.00 87.56 85 THR A CA 1
ATOM 671 C C . THR A 1 85 ? -18.015 2.858 29.841 1.00 87.56 85 THR A C 1
ATOM 673 O O . THR A 1 85 ? -17.315 2.526 28.887 1.00 87.56 85 THR A O 1
ATOM 676 N N . GLU A 1 86 ? -19.263 2.408 29.995 1.00 92.06 86 GLU A N 1
ATOM 677 C CA . GLU A 1 86 ? -19.902 1.479 29.059 1.00 92.06 86 GLU A CA 1
ATOM 678 C C . GLU A 1 86 ? -20.054 2.086 27.651 1.00 92.06 86 GLU A C 1
ATOM 680 O O . GLU A 1 86 ? -19.685 1.461 26.652 1.00 92.06 86 GLU A O 1
ATOM 685 N N . GLU A 1 87 ? -20.520 3.335 27.557 1.00 94.38 87 GLU A N 1
ATOM 686 C CA . GLU A 1 87 ? -20.626 4.046 26.277 1.00 94.38 87 GLU A CA 1
ATOM 687 C C . GLU A 1 87 ? -19.254 4.313 25.638 1.00 94.38 87 GLU A C 1
ATOM 689 O O . GLU A 1 87 ? -19.089 4.183 24.419 1.00 94.38 87 GLU A O 1
ATOM 694 N N . ASP A 1 88 ? -18.233 4.621 26.443 1.00 94.25 88 ASP A N 1
ATOM 695 C CA . ASP A 1 88 ? -16.867 4.793 25.942 1.00 94.25 88 ASP A CA 1
ATOM 696 C C . ASP A 1 88 ? -16.285 3.487 25.379 1.00 94.25 88 ASP A C 1
ATOM 698 O O . ASP A 1 88 ? -15.602 3.528 24.351 1.00 94.25 88 ASP A O 1
ATOM 702 N N . ILE A 1 89 ? -16.600 2.330 25.974 1.00 96.19 89 ILE A N 1
ATOM 703 C CA . ILE A 1 89 ? -16.224 1.014 25.433 1.00 96.19 89 ILE A CA 1
ATOM 704 C C . ILE A 1 89 ? -16.945 0.739 24.118 1.00 96.19 89 ILE A C 1
ATOM 706 O O . ILE A 1 89 ? -16.301 0.329 23.151 1.00 96.19 89 ILE A O 1
ATOM 710 N N . LYS A 1 90 ? -18.260 0.984 24.035 1.00 96.31 90 LYS A N 1
ATOM 711 C CA . LYS A 1 90 ? -19.013 0.814 22.778 1.00 96.31 90 LYS A CA 1
ATOM 712 C C . LYS A 1 90 ? -18.394 1.656 21.662 1.00 96.31 90 LYS A C 1
ATOM 714 O O . LYS A 1 90 ? -18.201 1.167 20.547 1.00 96.31 90 LYS A O 1
ATOM 719 N N . LYS A 1 91 ? -18.016 2.901 21.964 1.00 97.56 91 LYS A N 1
ATOM 720 C CA . LYS A 1 91 ? -17.333 3.796 21.021 1.00 97.56 91 LYS A CA 1
ATOM 721 C C . LYS A 1 91 ? -15.943 3.285 20.628 1.00 97.56 91 LYS A C 1
ATOM 723 O O . LYS A 1 91 ? -15.607 3.326 19.445 1.00 97.56 91 LYS A O 1
ATOM 728 N N . ALA A 1 92 ? -15.145 2.814 21.583 1.00 97.25 92 ALA A N 1
ATOM 729 C CA . ALA A 1 92 ? -13.815 2.269 21.315 1.00 97.25 92 ALA A CA 1
ATOM 730 C C . ALA A 1 92 ? -13.874 0.990 20.467 1.00 97.25 92 ALA A C 1
ATOM 732 O O . ALA A 1 92 ? -13.117 0.872 19.507 1.00 97.25 92 ALA A O 1
ATOM 733 N N . ARG A 1 93 ? -14.844 0.098 20.722 1.00 98.00 93 ARG A N 1
ATOM 734 C CA . ARG A 1 93 ? -15.091 -1.089 19.887 1.00 98.00 93 ARG A CA 1
ATOM 735 C C . ARG A 1 93 ? -15.383 -0.703 18.445 1.00 98.00 93 ARG A C 1
ATOM 737 O O . ARG A 1 93 ? -14.684 -1.170 17.558 1.00 98.00 93 ARG A O 1
ATOM 744 N N . ARG A 1 94 ? -16.332 0.214 18.214 1.00 98.31 94 ARG A N 1
ATOM 745 C CA . ARG A 1 94 ? -16.660 0.696 16.857 1.00 98.31 94 ARG A CA 1
ATOM 746 C C . ARG A 1 94 ? -15.432 1.252 16.134 1.00 98.31 94 ARG A C 1
ATOM 748 O O . ARG A 1 94 ? -15.215 0.944 14.971 1.00 98.31 94 ARG A O 1
ATOM 755 N N . LYS A 1 95 ? -14.604 2.038 16.831 1.00 98.19 95 LYS A N 1
ATOM 756 C CA . LYS A 1 95 ? -13.354 2.583 16.277 1.00 98.19 95 LYS A CA 1
ATOM 757 C C . LYS A 1 95 ? -12.308 1.510 15.971 1.00 98.19 95 LYS A C 1
ATOM 759 O O . LYS A 1 95 ? -11.564 1.682 15.014 1.00 98.19 95 LYS A O 1
ATOM 764 N N . SER A 1 96 ? -12.214 0.465 16.792 1.00 98.12 96 SER A N 1
ATOM 765 C CA . SER A 1 96 ? -11.308 -0.662 16.552 1.00 98.12 96 SER A CA 1
ATOM 766 C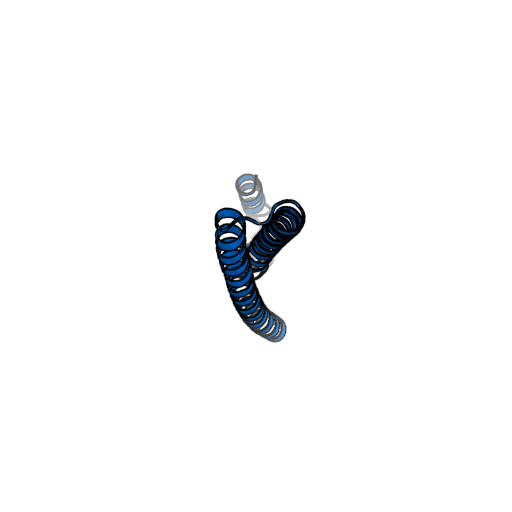 C . SER A 1 96 ? -11.775 -1.511 15.375 1.00 98.12 96 SER A C 1
ATOM 768 O O . SER A 1 96 ? -10.938 -1.926 14.585 1.00 98.12 96 SER A O 1
ATOM 770 N N . THR A 1 97 ? -13.084 -1.747 15.242 1.00 98.38 97 THR A N 1
ATOM 771 C CA . THR A 1 97 ? -13.664 -2.439 14.083 1.00 98.38 97 THR A CA 1
ATOM 772 C C . THR A 1 97 ? -13.394 -1.655 12.805 1.00 98.38 97 THR A C 1
ATOM 774 O O . THR A 1 97 ? -12.796 -2.208 11.895 1.00 98.38 97 THR A O 1
ATOM 777 N N . GLN A 1 98 ? -13.691 -0.349 12.789 1.00 98.31 98 GLN A N 1
ATOM 778 C CA . GLN A 1 98 ? -13.414 0.502 11.628 1.00 98.31 98 GLN A CA 1
ATOM 779 C C . GLN A 1 98 ? -11.932 0.483 11.232 1.00 98.31 98 GLN A C 1
ATOM 781 O O . GLN A 1 98 ? -11.618 0.348 10.061 1.00 98.31 98 GLN A O 1
ATOM 786 N N . ALA A 1 99 ? -11.012 0.576 12.200 1.00 98.31 99 ALA A N 1
ATOM 787 C CA . ALA A 1 99 ? -9.581 0.506 11.901 1.00 98.31 99 ALA A CA 1
ATOM 788 C C . ALA A 1 99 ? -9.161 -0.862 11.327 1.00 98.31 99 ALA A C 1
ATOM 790 O O . ALA A 1 99 ? -8.190 -0.939 10.579 1.00 98.31 99 ALA A O 1
ATOM 791 N N . GLY A 1 100 ? -9.879 -1.934 11.680 1.00 98.44 100 GLY A N 1
ATOM 792 C CA . GLY A 1 100 ? -9.706 -3.259 11.089 1.00 98.44 100 GLY A CA 1
ATOM 793 C C . GLY A 1 100 ? -10.193 -3.310 9.643 1.00 98.44 100 GLY A C 1
ATOM 794 O O . GLY A 1 100 ? -9.464 -3.793 8.783 1.00 98.44 100 GLY A O 1
ATOM 795 N N . ASP A 1 101 ? -11.372 -2.750 9.370 1.00 98.44 101 ASP A N 1
ATOM 796 C CA . ASP A 1 101 ? -11.929 -2.649 8.016 1.00 98.44 101 ASP A CA 1
ATOM 797 C C . ASP A 1 101 ? -11.029 -1.787 7.107 1.00 98.44 101 ASP A C 1
ATOM 799 O O . ASP A 1 101 ? -10.737 -2.164 5.973 1.00 98.44 101 ASP A O 1
ATOM 803 N N . ASP A 1 102 ? -10.511 -0.671 7.631 1.00 98.19 102 ASP A N 1
ATOM 804 C CA . ASP A 1 102 ? -9.568 0.205 6.925 1.00 98.19 102 ASP A CA 1
ATOM 805 C C . ASP A 1 102 ? -8.253 -0.529 6.599 1.00 98.19 102 ASP A C 1
ATOM 807 O O . ASP A 1 102 ? -7.707 -0.378 5.502 1.00 98.19 102 ASP A O 1
ATOM 811 N N . LEU A 1 103 ? -7.736 -1.340 7.535 1.00 98.44 103 LEU A N 1
ATOM 812 C CA . LEU A 1 103 ? -6.550 -2.170 7.307 1.00 98.44 103 LEU A CA 1
ATOM 813 C C . LEU A 1 103 ? -6.812 -3.226 6.235 1.00 98.44 103 LEU A C 1
ATOM 815 O O . LEU A 1 103 ? -5.984 -3.377 5.340 1.00 98.44 103 LEU A O 1
ATOM 819 N N . MET A 1 104 ? -7.948 -3.921 6.307 1.00 98.12 104 MET A N 1
ATOM 820 C CA . MET A 1 104 ? -8.336 -4.914 5.305 1.00 98.12 104 MET A CA 1
ATOM 821 C C . MET A 1 104 ? -8.357 -4.286 3.906 1.00 98.12 104 MET A C 1
ATOM 823 O O . MET A 1 104 ? -7.692 -4.782 3.001 1.00 98.12 104 MET A O 1
ATOM 827 N N . GLY A 1 105 ? -9.001 -3.123 3.759 1.00 97.94 105 GLY A N 1
ATOM 828 C CA . GLY A 1 105 ? -9.020 -2.394 2.491 1.00 97.94 105 GLY A CA 1
ATOM 829 C C . GLY A 1 105 ? -7.627 -1.971 2.007 1.00 97.94 105 GLY A C 1
ATOM 830 O O . GLY A 1 105 ? -7.337 -2.047 0.813 1.00 97.94 105 GLY A O 1
ATOM 831 N N . CYS A 1 106 ? -6.728 -1.563 2.911 1.00 97.50 106 CYS A N 1
ATOM 832 C CA . CYS A 1 106 ? -5.341 -1.252 2.543 1.00 97.50 106 CYS A CA 1
ATOM 833 C C . CYS A 1 106 ? -4.576 -2.492 2.060 1.00 97.50 106 CYS A C 1
ATOM 835 O O . CYS A 1 106 ? -3.796 -2.387 1.114 1.00 97.50 106 CYS A O 1
ATOM 837 N N . VAL A 1 107 ? -4.785 -3.645 2.699 1.00 97.69 107 VAL A N 1
ATOM 838 C CA . VAL A 1 107 ? -4.152 -4.916 2.319 1.00 97.69 107 VAL A CA 1
ATOM 839 C C . VAL A 1 107 ? -4.642 -5.372 0.948 1.00 97.69 107 VAL A C 1
ATOM 841 O O . VAL A 1 107 ? -3.817 -5.730 0.112 1.00 97.69 107 VAL A O 1
ATOM 844 N N . ASP A 1 108 ? -5.944 -5.284 0.678 1.00 97.00 108 ASP A N 1
ATOM 845 C CA . ASP A 1 108 ? -6.514 -5.655 -0.622 1.00 97.00 108 ASP A CA 1
ATOM 846 C C . ASP A 1 108 ? -5.940 -4.798 -1.757 1.00 97.00 108 ASP A C 1
ATOM 848 O O . ASP A 1 108 ? -5.498 -5.326 -2.779 1.00 97.00 108 ASP A O 1
ATOM 852 N N . LEU A 1 109 ? -5.864 -3.478 -1.555 1.00 94.56 109 LEU A N 1
ATOM 853 C CA . LEU A 1 109 ? -5.254 -2.563 -2.523 1.00 94.56 109 LEU A CA 1
ATOM 854 C C . LEU A 1 109 ? -3.755 -2.827 -2.710 1.00 94.56 109 LEU A C 1
ATOM 856 O O . LEU A 1 109 ? -3.256 -2.737 -3.830 1.00 94.56 109 LEU A O 1
ATOM 860 N N . CYS A 1 110 ? -3.034 -3.156 -1.636 1.00 95.94 110 CYS A N 1
ATOM 861 C CA . CYS A 1 110 ? -1.619 -3.513 -1.712 1.00 95.94 110 CYS A CA 1
ATOM 862 C C . CYS A 1 110 ? -1.411 -4.797 -2.518 1.00 95.94 110 CYS A C 1
ATOM 864 O O . CYS A 1 110 ? -0.556 -4.833 -3.397 1.00 95.94 110 CYS A O 1
ATOM 866 N N . ASN A 1 111 ? -2.226 -5.820 -2.269 1.00 95.00 111 ASN A N 1
ATOM 867 C CA . ASN A 1 111 ? -2.176 -7.076 -3.010 1.00 95.00 111 ASN A CA 1
ATOM 868 C C . ASN A 1 111 ? -2.520 -6.870 -4.490 1.00 95.00 111 ASN A C 1
ATOM 870 O O . ASN A 1 111 ? -1.875 -7.456 -5.359 1.00 95.00 111 ASN A O 1
ATOM 874 N N . GLN A 1 112 ? -3.508 -6.020 -4.788 1.00 94.56 112 GLN A N 1
ATOM 875 C CA . GLN A 1 112 ? -3.863 -5.668 -6.159 1.00 94.56 112 GLN A CA 1
ATOM 876 C C . GLN A 1 112 ? -2.702 -4.964 -6.868 1.00 94.56 112 GLN A C 1
ATOM 878 O O . GLN A 1 112 ? -2.299 -5.398 -7.943 1.00 94.56 112 GLN A O 1
ATOM 883 N N . ALA A 1 113 ? -2.137 -3.919 -6.256 1.00 92.31 113 ALA A N 1
ATOM 884 C CA . ALA A 1 113 ? -1.010 -3.180 -6.820 1.00 92.31 113 ALA A CA 1
ATOM 885 C C . ALA A 1 113 ? 0.216 -4.082 -7.027 1.00 92.31 113 ALA A C 1
ATOM 887 O O . ALA A 1 113 ? 0.830 -4.053 -8.089 1.00 92.31 113 ALA A O 1
ATOM 888 N N . GLN A 1 114 ? 0.512 -4.955 -6.060 1.00 90.56 114 GLN A N 1
ATOM 889 C CA . GLN A 1 114 ? 1.590 -5.934 -6.166 1.00 90.56 114 GLN A CA 1
ATOM 890 C C . GLN A 1 114 ? 1.356 -6.945 -7.298 1.00 90.56 114 GLN A C 1
ATOM 892 O O . GLN A 1 114 ? 2.307 -7.304 -7.988 1.00 90.56 114 GLN A O 1
ATOM 897 N N . SER A 1 115 ? 0.117 -7.407 -7.494 1.00 92.06 115 SER A N 1
ATOM 898 C CA . SER A 1 115 ? -0.221 -8.354 -8.566 1.00 92.06 115 SER A CA 1
ATOM 899 C C . SER A 1 115 ? -0.046 -7.714 -9.940 1.00 92.06 115 SER A C 1
ATOM 901 O O . SER A 1 115 ? 0.617 -8.294 -10.794 1.00 92.06 115 SER A O 1
ATOM 903 N N . THR A 1 116 ? -0.550 -6.489 -10.121 1.00 89.56 116 THR A N 1
ATOM 904 C CA . THR A 1 116 ? -0.351 -5.710 -11.351 1.00 89.56 116 THR A CA 1
ATOM 905 C C . THR A 1 116 ? 1.135 -5.499 -11.633 1.00 89.56 116 THR A C 1
ATOM 907 O O . THR A 1 116 ? 1.605 -5.815 -12.724 1.00 89.56 116 THR A O 1
ATOM 910 N N . TRP A 1 117 ? 1.893 -5.055 -10.625 1.00 88.56 117 TRP A N 1
ATOM 911 C CA . TRP A 1 117 ? 3.332 -4.848 -10.758 1.00 88.56 117 TRP A CA 1
ATOM 912 C C . TRP A 1 117 ? 4.058 -6.140 -11.149 1.00 88.56 117 TRP A C 1
ATOM 914 O O . TRP A 1 117 ? 4.916 -6.130 -12.030 1.00 88.56 117 TRP A O 1
ATOM 924 N N . PHE A 1 118 ? 3.706 -7.269 -10.524 1.00 87.81 118 PHE A N 1
ATOM 925 C CA . PHE A 1 118 ? 4.296 -8.568 -10.839 1.00 87.81 118 PHE A CA 1
ATOM 926 C C . PHE A 1 118 ? 4.011 -8.991 -12.283 1.00 87.81 118 PHE A C 1
ATOM 928 O O . PHE A 1 118 ? 4.945 -9.365 -12.989 1.00 87.81 118 PHE A O 1
ATOM 935 N N . GLU A 1 119 ? 2.757 -8.904 -12.736 1.00 88.38 119 GLU A N 1
ATOM 936 C CA . GLU A 1 119 ? 2.381 -9.243 -14.112 1.00 88.38 119 GLU A CA 1
ATOM 937 C C . GLU A 1 119 ? 3.166 -8.405 -15.123 1.00 88.38 119 GLU A C 1
ATOM 939 O O . GLU A 1 119 ? 3.781 -8.955 -16.036 1.00 88.38 119 GLU A O 1
ATOM 944 N N . GLU A 1 120 ? 3.233 -7.091 -14.916 1.00 85.06 120 GLU A N 1
ATOM 945 C CA . GLU A 1 120 ? 3.927 -6.185 -15.828 1.00 85.06 120 GLU A CA 1
ATOM 946 C C . GLU A 1 120 ? 5.451 -6.370 -15.806 1.00 85.06 120 GLU A C 1
ATOM 948 O O . GLU A 1 120 ? 6.112 -6.223 -16.836 1.00 85.06 120 GLU A O 1
ATOM 953 N N . MET A 1 121 ? 6.047 -6.716 -14.662 1.00 81.62 121 MET A N 1
ATOM 954 C CA . MET A 1 121 ? 7.478 -7.037 -14.591 1.00 81.62 121 MET A CA 1
ATOM 955 C C . MET A 1 121 ? 7.806 -8.368 -15.270 1.00 81.62 121 MET A C 1
ATOM 957 O O . MET A 1 121 ? 8.825 -8.470 -15.961 1.00 81.62 121 MET A O 1
ATOM 961 N N . VAL A 1 122 ? 6.949 -9.380 -15.118 1.00 74.50 122 VAL A N 1
ATOM 962 C CA . VAL A 1 122 ? 7.118 -10.679 -15.782 1.00 74.50 122 VAL A CA 1
ATOM 963 C C . VAL A 1 122 ? 6.996 -10.535 -17.298 1.00 74.50 122 VAL A C 1
ATOM 965 O O . VAL A 1 122 ? 7.829 -11.075 -18.021 1.00 74.50 122 VAL A O 1
ATOM 968 N N . THR A 1 123 ? 6.026 -9.771 -17.808 1.00 73.06 123 THR A N 1
ATOM 969 C CA . THR A 1 123 ? 5.906 -9.553 -19.260 1.00 73.06 123 THR A CA 1
ATOM 970 C C . THR A 1 123 ? 7.098 -8.782 -19.815 1.00 73.06 123 THR A C 1
ATOM 972 O O . THR A 1 123 ? 7.669 -9.188 -20.821 1.00 73.06 123 THR A O 1
ATOM 975 N N . THR A 1 124 ? 7.555 -7.735 -19.120 1.00 70.56 124 THR A N 1
ATOM 976 C CA . THR A 1 124 ? 8.692 -6.924 -19.590 1.00 70.56 124 THR A CA 1
ATOM 977 C C . THR A 1 124 ? 10.008 -7.714 -19.602 1.00 70.56 124 THR A C 1
ATOM 979 O O . THR A 1 124 ? 10.870 -7.452 -20.431 1.00 70.56 124 THR A O 1
ATOM 982 N N . THR A 1 125 ? 10.182 -8.697 -18.711 1.00 63.38 125 THR A N 1
ATOM 983 C CA . THR A 1 125 ? 11.386 -9.555 -18.686 1.00 63.38 125 THR A CA 1
ATOM 984 C C . THR A 1 125 ? 11.354 -10.704 -19.695 1.00 63.38 125 THR A C 1
ATOM 986 O O . THR A 1 125 ? 12.410 -11.245 -20.003 1.00 63.38 125 THR A O 1
ATOM 989 N N . LEU A 1 126 ? 10.179 -11.072 -20.217 1.00 61.62 126 LEU A N 1
ATOM 990 C CA . LEU A 1 126 ? 10.021 -12.081 -21.274 1.00 61.62 126 LEU A CA 1
ATOM 991 C C . LEU A 1 126 ? 10.084 -11.487 -22.692 1.00 61.62 126 LEU A C 1
ATOM 993 O O . LEU A 1 126 ? 10.275 -12.231 -23.652 1.00 61.62 126 LEU A O 1
ATOM 997 N N . GLU A 1 127 ? 9.901 -10.172 -22.825 1.00 53.44 127 GLU A N 1
ATOM 998 C CA . GLU A 1 127 ? 9.991 -9.427 -24.091 1.00 53.44 127 GLU A CA 1
ATOM 999 C C . GLU A 1 127 ? 11.400 -8.859 -24.379 1.00 53.44 127 GLU A C 1
ATOM 1001 O O . GLU A 1 127 ? 11.613 -8.275 -25.445 1.00 53.44 127 GLU A O 1
ATOM 1006 N N . LEU A 1 128 ? 12.353 -9.047 -23.455 1.00 47.78 128 LEU A N 1
ATOM 1007 C CA . LEU A 1 128 ? 13.786 -8.735 -23.596 1.00 47.78 128 LEU A CA 1
ATOM 1008 C C . LEU A 1 128 ? 14.592 -9.979 -23.992 1.00 47.78 128 LEU A C 1
ATOM 1010 O O . LEU A 1 128 ? 15.528 -9.821 -24.809 1.00 47.78 128 LEU A O 1
#

InterPro domains:
  IPR027267 AH/BAR domain superfamily [G3DSA:1.20.1270.60] (2-56)
  IPR027267 AH/BAR domain superfamily [G3DSA:1.20.1270.60] (57-128)
  IPR027267 AH/BAR domain superfamily [SSF103657] (11-124)
  IPR031160 F-BAR domain [PS51741] (1-128)

pLDDT: mean 87.55, std 13.37, range [46.09, 98.56]